Protein AF-A0A955IK28-F1 (afdb_monomer_lite)

Foldseek 3Di:
DDPVPAAPDWDDQPQKIKGKHWDPPDPATDIDIDIWGWDADPVRDIDIDSDDDPVCVVSVVVRVVVVVVVVVVVRVVVVVVVVVVVVVVVVVPPPD

Radius of gyration: 18.86 Å; chains: 1; bounding box: 50×28×56 Å

pLDDT: mean 84.32, std 17.44, range [32.59, 98.5]

Secondary structure (DSSP, 8-state):
-----S-SEEEEETTEEEEEEEE-SSSS-EEEEEEEEEEE-TTSPEEEES---GGGHHHHHHHHHHHHHHHHHHHHHHHHHHHHHHHHHHHHHS--

Sequence (96 aa):
MTSTNQPAGTVHIGTVKASIWRRREGSRPDYTVAFIRQTTDESGQVHVAASFRSEDLASLARAAERAEAVIHDLQADDLHGTSTSEEATRLRDGSR

Structure (mmCIF, N/CA/C/O backbone):
data_AF-A0A955IK28-F1
#
_entry.id   AF-A0A955IK28-F1
#
loop_
_atom_site.group_PDB
_atom_site.id
_atom_site.type_symbol
_atom_site.label_atom_id
_atom_site.label_alt_id
_atom_site.label_comp_id
_atom_site.label_asym_id
_atom_site.label_entity_id
_atom_site.label_seq_id
_atom_site.pdbx_PDB_ins_code
_atom_site.Cartn_x
_atom_site.Cartn_y
_atom_site.Cartn_z
_atom_site.occupancy
_atom_site.B_iso_or_equiv
_atom_site.auth_seq_id
_atom_site.auth_comp_id
_atom_site.auth_asym_id
_atom_site.auth_atom_id
_atom_site.pdbx_PDB_model_num
ATOM 1 N N . MET A 1 1 ? 13.538 21.082 -14.761 1.00 35.19 1 MET A N 1
ATOM 2 C CA . MET A 1 1 ? 13.536 19.671 -14.324 1.00 35.19 1 MET A CA 1
ATOM 3 C C . MET A 1 1 ? 12.293 19.440 -13.483 1.00 35.19 1 MET A C 1
ATOM 5 O O . MET A 1 1 ? 12.288 19.768 -12.308 1.00 35.19 1 MET A O 1
ATOM 9 N N . THR A 1 2 ? 11.199 18.992 -14.091 1.00 32.59 2 THR A N 1
ATOM 10 C CA . THR A 1 2 ? 9.967 18.663 -13.368 1.00 32.59 2 THR A CA 1
ATOM 11 C C . THR A 1 2 ? 10.123 17.263 -12.793 1.00 32.59 2 THR A C 1
ATOM 13 O O . THR A 1 2 ? 9.918 16.254 -13.465 1.00 32.59 2 THR A O 1
ATOM 16 N N . SER A 1 3 ? 10.568 17.201 -11.542 1.00 48.41 3 SER A N 1
ATOM 17 C CA . SER A 1 3 ? 10.378 16.032 -10.694 1.00 48.41 3 SER A CA 1
ATOM 18 C C . SER A 1 3 ? 8.872 15.833 -10.595 1.00 48.41 3 SER A C 1
ATOM 20 O O . SER A 1 3 ? 8.206 16.562 -9.865 1.00 48.41 3 SER A O 1
ATOM 22 N N . THR A 1 4 ? 8.297 14.943 -11.403 1.00 53.91 4 THR A N 1
ATOM 23 C CA . THR A 1 4 ? 6.886 14.603 -11.243 1.00 53.91 4 THR A CA 1
ATOM 24 C C . THR A 1 4 ? 6.758 14.013 -9.847 1.00 53.91 4 THR A C 1
ATOM 26 O O . THR A 1 4 ? 7.240 12.912 -9.595 1.00 53.91 4 THR A O 1
ATOM 29 N N . ASN A 1 5 ? 6.193 14.790 -8.925 1.00 70.00 5 ASN A N 1
ATOM 30 C CA . ASN A 1 5 ? 6.053 14.460 -7.509 1.00 70.00 5 ASN A CA 1
ATOM 31 C C . ASN A 1 5 ? 4.924 13.434 -7.306 1.00 70.00 5 ASN A C 1
ATOM 33 O O . ASN A 1 5 ? 4.065 13.598 -6.444 1.00 70.00 5 ASN A O 1
ATOM 37 N N . GLN A 1 6 ? 4.866 12.432 -8.184 1.00 84.75 6 GLN A N 1
ATOM 38 C CA . GLN A 1 6 ? 3.836 11.410 -8.209 1.00 84.75 6 GLN A CA 1
ATOM 39 C C . GLN A 1 6 ? 4.474 10.035 -7.996 1.00 84.75 6 GLN A C 1
ATOM 41 O O . GLN A 1 6 ? 5.569 9.784 -8.513 1.00 84.75 6 GLN A O 1
ATOM 46 N N . PRO A 1 7 ? 3.796 9.138 -7.268 1.00 91.94 7 PRO A N 1
ATOM 47 C CA . PRO A 1 7 ? 4.213 7.750 -7.166 1.00 91.94 7 PRO A CA 1
ATOM 48 C C . PRO A 1 7 ? 4.328 7.103 -8.555 1.00 91.94 7 PRO A C 1
ATOM 50 O O . PRO A 1 7 ? 3.522 7.375 -9.444 1.00 91.94 7 PRO A O 1
ATOM 53 N N . ALA A 1 8 ? 5.304 6.212 -8.724 1.00 93.69 8 ALA A N 1
ATOM 54 C CA . ALA A 1 8 ? 5.413 5.327 -9.885 1.00 93.69 8 ALA A CA 1
ATOM 55 C C . ALA A 1 8 ? 4.282 4.283 -9.920 1.00 93.69 8 ALA A C 1
ATOM 57 O O . ALA A 1 8 ? 3.908 3.811 -10.986 1.00 93.69 8 ALA A O 1
ATOM 58 N N . GLY A 1 9 ? 3.716 3.957 -8.757 1.00 95.00 9 GLY A N 1
ATOM 59 C CA . GLY A 1 9 ? 2.553 3.088 -8.630 1.00 95.00 9 GLY A CA 1
ATOM 60 C C . GLY A 1 9 ? 1.852 3.292 -7.293 1.00 95.00 9 GLY A C 1
ATOM 61 O O . GLY A 1 9 ? 2.439 3.797 -6.333 1.00 95.00 9 GLY A O 1
ATOM 62 N N . THR A 1 10 ? 0.583 2.899 -7.216 1.00 96.81 10 THR A N 1
ATOM 63 C CA . THR A 1 10 ? -0.163 2.883 -5.952 1.00 96.81 10 THR A CA 1
ATOM 64 C C . THR A 1 10 ? -0.994 1.618 -5.839 1.00 96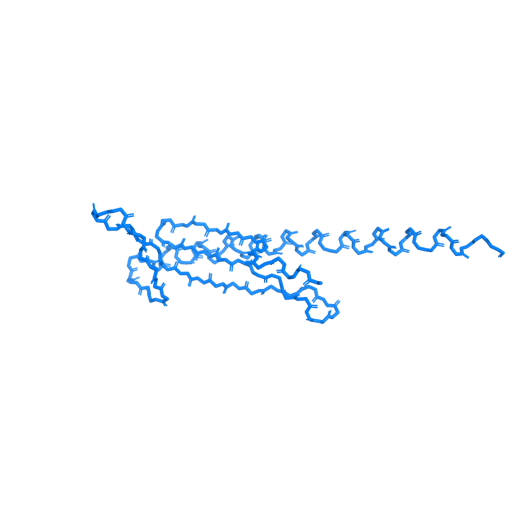.81 10 THR A C 1
ATOM 66 O O . THR A 1 10 ? -1.601 1.191 -6.817 1.00 96.81 10 THR A O 1
ATOM 69 N N . VAL A 1 11 ? -1.058 1.055 -4.637 1.00 97.56 11 VAL A N 1
ATOM 70 C CA . VAL A 1 11 ? -1.894 -0.101 -4.300 1.00 97.56 11 VAL A CA 1
ATOM 71 C C . VAL A 1 11 ? -2.800 0.286 -3.137 1.00 97.56 11 VAL A C 1
ATOM 73 O O . VAL A 1 11 ? -2.338 0.896 -2.176 1.00 97.56 11 VAL A O 1
ATOM 76 N N . HIS A 1 12 ? -4.079 -0.081 -3.203 1.00 96.50 12 HIS A N 1
ATOM 77 C CA . HIS A 1 12 ? -5.031 0.087 -2.102 1.00 96.50 12 HIS A CA 1
ATOM 78 C C . HIS A 1 12 ? -5.622 -1.254 -1.677 1.00 96.50 12 HIS A C 1
ATOM 80 O O . HIS A 1 12 ? -6.108 -2.012 -2.517 1.00 96.50 12 HIS A O 1
ATOM 86 N N . ILE A 1 13 ? -5.614 -1.515 -0.368 1.00 97.38 13 ILE A N 1
ATOM 87 C CA . ILE A 1 13 ? -6.228 -2.680 0.273 1.00 97.38 13 ILE A CA 1
ATOM 88 C C . ILE A 1 13 ? -6.996 -2.207 1.502 1.00 97.38 13 ILE A C 1
ATOM 90 O O . ILE A 1 13 ? -6.407 -1.929 2.545 1.00 97.38 13 ILE A O 1
ATOM 94 N N . GLY A 1 14 ? -8.320 -2.105 1.377 1.00 93.56 14 GLY A N 1
ATOM 95 C CA . GLY A 1 14 ? -9.160 -1.552 2.439 1.00 93.56 14 GLY A CA 1
ATOM 96 C C . GLY A 1 14 ? -8.701 -0.145 2.825 1.00 93.56 14 GLY A C 1
ATOM 97 O O . GLY A 1 14 ? -8.619 0.739 1.976 1.00 93.56 14 GLY A O 1
ATOM 98 N N . THR A 1 15 ? -8.367 0.038 4.100 1.00 95.06 15 THR A N 1
ATOM 99 C CA . THR A 1 15 ? -7.848 1.293 4.659 1.00 95.06 15 THR A CA 1
ATOM 100 C C . THR A 1 15 ? -6.364 1.519 4.367 1.00 95.06 15 THR A C 1
ATOM 102 O O . THR A 1 15 ? -5.863 2.600 4.639 1.00 95.06 15 THR A O 1
ATOM 105 N N . VAL A 1 16 ? -5.619 0.548 3.835 1.00 97.81 16 VAL A N 1
ATOM 106 C CA . VAL A 1 16 ? -4.175 0.691 3.601 1.00 97.81 16 VAL A CA 1
ATOM 107 C C . VAL A 1 16 ? -3.900 1.124 2.165 1.00 97.81 16 VAL A C 1
ATOM 109 O O . VAL A 1 16 ? -4.335 0.475 1.214 1.00 97.81 16 VAL A O 1
ATOM 112 N N . LYS A 1 17 ? -3.106 2.185 2.006 1.00 97.81 17 LYS A N 1
ATOM 113 C CA . LYS A 1 17 ? -2.524 2.616 0.733 1.00 97.81 17 LYS A CA 1
ATOM 114 C C . LYS A 1 17 ? -1.015 2.415 0.755 1.00 97.81 17 LYS A C 1
ATOM 116 O O . LYS A 1 17 ? -0.341 2.947 1.633 1.00 97.81 17 LYS A O 1
ATOM 121 N N . ALA A 1 18 ? -0.482 1.736 -0.251 1.00 98.12 18 ALA A N 1
ATOM 122 C CA . ALA A 1 18 ? 0.942 1.695 -0.555 1.00 98.12 18 ALA A CA 1
ATOM 123 C C . ALA A 1 18 ? 1.238 2.620 -1.742 1.00 98.12 18 ALA A C 1
ATOM 125 O O . ALA A 1 18 ? 0.585 2.534 -2.781 1.00 98.12 18 ALA A O 1
ATOM 126 N N . SER A 1 19 ? 2.210 3.516 -1.587 1.00 97.75 19 SER A N 1
ATOM 127 C CA . SER A 1 19 ? 2.693 4.408 -2.648 1.00 97.75 19 SER A CA 1
ATOM 128 C C . SER A 1 19 ? 4.120 4.017 -3.003 1.00 97.75 19 SER A C 1
ATOM 130 O O . SER A 1 19 ? 4.988 4.039 -2.133 1.00 97.75 19 SER A O 1
ATOM 132 N N . ILE A 1 20 ? 4.347 3.651 -4.259 1.00 97.06 20 ILE A N 1
ATOM 133 C CA . ILE A 1 20 ? 5.629 3.173 -4.777 1.00 97.06 20 ILE A CA 1
ATOM 134 C C . ILE A 1 20 ? 6.331 4.348 -5.449 1.00 97.06 20 ILE A C 1
ATOM 136 O O . ILE A 1 20 ? 5.755 4.998 -6.319 1.00 97.06 20 ILE A O 1
ATOM 140 N N . TRP A 1 21 ? 7.571 4.622 -5.073 1.00 94.94 21 TRP A N 1
ATOM 141 C CA . TRP A 1 21 ? 8.357 5.744 -5.573 1.00 94.94 21 TRP A CA 1
ATOM 142 C C . TRP A 1 21 ? 9.612 5.232 -6.258 1.00 94.94 21 TRP A C 1
ATOM 144 O O . TRP A 1 21 ? 10.355 4.443 -5.683 1.00 94.94 21 TRP A O 1
ATOM 154 N N . ARG A 1 22 ? 9.872 5.714 -7.473 1.00 91.31 22 ARG A N 1
ATOM 155 C CA . ARG A 1 22 ? 11.114 5.425 -8.190 1.00 91.31 22 ARG A CA 1
ATOM 156 C C . ARG A 1 22 ? 12.193 6.411 -7.752 1.00 91.31 22 ARG A C 1
ATOM 158 O O . ARG A 1 22 ? 12.034 7.619 -7.941 1.00 91.31 22 ARG A O 1
ATOM 165 N N . ARG A 1 23 ? 13.305 5.914 -7.213 1.00 85.75 23 ARG A N 1
ATOM 166 C CA . ARG A 1 23 ? 14.496 6.726 -6.949 1.00 85.75 23 ARG A CA 1
ATOM 167 C C . ARG A 1 23 ? 15.285 6.868 -8.248 1.00 85.75 23 ARG A C 1
ATOM 169 O O . ARG A 1 23 ? 15.525 5.891 -8.950 1.00 85.75 23 ARG A O 1
ATOM 176 N N . ARG A 1 24 ? 15.665 8.101 -8.585 1.00 70.81 24 ARG A N 1
ATOM 177 C CA . ARG A 1 24 ? 16.434 8.410 -9.806 1.00 70.81 24 ARG A CA 1
ATOM 178 C C . ARG A 1 24 ? 17.948 8.471 -9.575 1.00 70.81 24 ARG A C 1
ATOM 180 O O . ARG A 1 24 ? 18.681 8.829 -10.487 1.00 70.81 24 ARG A O 1
ATOM 187 N N . GLU A 1 25 ? 18.411 8.160 -8.369 1.00 67.75 25 GLU A N 1
ATOM 188 C CA . GLU A 1 25 ? 19.827 8.222 -8.004 1.00 67.75 25 GLU A CA 1
ATOM 189 C C . GLU A 1 25 ? 20.448 6.823 -8.076 1.00 67.75 25 GLU A C 1
ATOM 191 O O . GLU A 1 25 ? 20.015 5.919 -7.364 1.00 67.75 25 GLU A O 1
ATOM 196 N N . GLY A 1 26 ? 21.459 6.652 -8.934 1.00 62.94 26 GLY A N 1
ATOM 197 C CA . GLY A 1 26 ? 22.194 5.395 -9.117 1.00 62.94 26 GLY A CA 1
ATOM 198 C C . GLY A 1 26 ? 22.139 4.841 -10.546 1.00 62.94 26 GLY A C 1
ATOM 199 O O . GLY A 1 26 ? 21.419 5.347 -11.401 1.00 62.94 26 GLY A O 1
ATOM 200 N N . SER A 1 27 ? 22.929 3.795 -10.812 1.00 66.88 27 SER A N 1
ATOM 201 C CA . SER A 1 27 ? 22.993 3.111 -12.116 1.00 66.88 27 SER A CA 1
ATOM 202 C C . SER A 1 27 ? 21.881 2.079 -12.335 1.00 66.88 27 SER A C 1
ATOM 204 O O . SER A 1 27 ? 21.754 1.543 -13.433 1.00 66.88 27 SER A O 1
ATOM 206 N N . ARG A 1 28 ? 21.079 1.782 -11.304 1.00 70.81 28 ARG A N 1
ATOM 207 C CA . ARG A 1 28 ? 19.940 0.860 -11.367 1.00 70.81 28 ARG A CA 1
ATOM 208 C C . ARG A 1 28 ? 18.688 1.534 -10.806 1.00 70.81 28 ARG A C 1
ATOM 210 O O . ARG A 1 28 ? 18.807 2.237 -9.801 1.00 70.81 28 ARG A O 1
ATOM 217 N N . PRO A 1 29 ? 17.511 1.322 -11.419 1.00 75.44 29 PRO A N 1
ATOM 218 C CA . PRO A 1 29 ? 16.256 1.809 -10.868 1.00 75.44 29 PRO A CA 1
ATOM 219 C C . PRO A 1 29 ? 15.9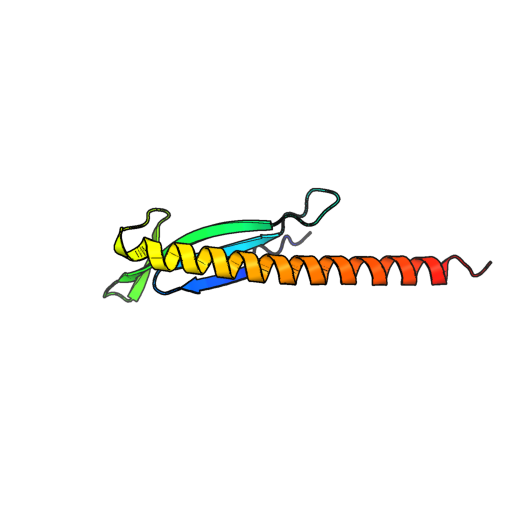94 1.138 -9.517 1.00 75.44 29 PRO A C 1
ATOM 221 O O . PRO A 1 29 ? 15.911 -0.086 -9.423 1.00 75.44 29 PRO A O 1
ATOM 224 N N . ASP A 1 30 ? 15.893 1.957 -8.473 1.00 86.06 30 ASP A N 1
ATOM 225 C CA . ASP A 1 30 ? 15.534 1.527 -7.122 1.00 86.06 30 ASP A CA 1
ATOM 226 C C . ASP A 1 30 ? 14.141 2.061 -6.769 1.00 86.06 30 ASP A C 1
ATOM 228 O O . ASP A 1 30 ? 13.751 3.152 -7.204 1.00 86.06 30 ASP A O 1
ATOM 232 N N . TYR A 1 31 ? 13.390 1.300 -5.978 1.00 92.62 31 TYR A N 1
ATOM 233 C CA . TYR A 1 31 ? 12.013 1.617 -5.616 1.00 92.62 31 TYR A CA 1
ATOM 234 C C . TYR A 1 31 ? 11.841 1.606 -4.104 1.00 92.62 31 TYR A C 1
ATOM 236 O O . TYR A 1 31 ? 12.303 0.706 -3.409 1.00 92.62 31 TYR A O 1
ATOM 244 N N . THR A 1 32 ? 11.136 2.603 -3.579 1.00 94.81 32 THR A N 1
ATOM 245 C CA . THR A 1 32 ? 10.706 2.629 -2.177 1.00 94.81 32 THR A CA 1
ATOM 246 C C . THR A 1 32 ? 9.198 2.568 -2.084 1.00 94.81 32 THR A C 1
ATOM 248 O O . THR A 1 32 ? 8.487 3.014 -2.983 1.00 94.81 32 THR A O 1
ATOM 251 N N . VAL A 1 33 ? 8.695 2.044 -0.970 1.00 96.81 33 VAL A N 1
ATOM 252 C CA . VAL A 1 33 ? 7.258 1.973 -0.709 1.00 96.81 33 VAL A CA 1
ATOM 253 C C . VAL A 1 33 ? 6.943 2.707 0.584 1.00 96.81 33 VAL A C 1
ATOM 255 O O . VAL A 1 33 ? 7.557 2.456 1.618 1.00 96.81 33 VAL A O 1
ATOM 258 N N . ALA A 1 34 ? 5.976 3.618 0.522 1.00 97.31 34 ALA A N 1
ATOM 259 C CA . ALA A 1 34 ? 5.408 4.287 1.682 1.00 97.31 34 ALA A CA 1
ATOM 260 C C . ALA A 1 34 ? 3.989 3.768 1.920 1.00 97.31 34 ALA A C 1
ATOM 262 O O . ALA A 1 34 ? 3.126 3.886 1.045 1.00 97.31 34 ALA A O 1
ATOM 263 N N . PHE A 1 35 ? 3.746 3.217 3.107 1.00 98.00 35 PHE A N 1
ATOM 264 C CA . PHE A 1 35 ? 2.427 2.754 3.522 1.00 98.00 35 PHE A CA 1
ATOM 265 C C . PHE A 1 35 ? 1.758 3.795 4.408 1.00 98.00 35 PHE A C 1
ATOM 267 O O . PHE A 1 35 ? 2.375 4.329 5.328 1.00 98.00 35 PHE A O 1
ATOM 274 N N . ILE A 1 36 ? 0.478 4.043 4.159 1.00 97.88 36 ILE A N 1
ATOM 275 C CA . ILE A 1 36 ? -0.375 4.841 5.034 1.00 97.88 36 ILE A CA 1
ATOM 276 C C . ILE A 1 36 ? -1.689 4.107 5.271 1.00 97.88 36 ILE A C 1
ATOM 278 O O . ILE A 1 36 ? -2.186 3.403 4.390 1.00 97.88 36 ILE A O 1
ATOM 282 N N . ARG A 1 37 ? -2.284 4.318 6.441 1.00 97.12 37 ARG A N 1
ATOM 283 C CA . ARG A 1 37 ? -3.707 4.081 6.652 1.00 97.12 37 ARG A CA 1
ATOM 284 C C . ARG A 1 37 ? -4.478 5.330 6.247 1.00 97.12 37 ARG A C 1
ATOM 286 O O . ARG A 1 37 ? -4.123 6.421 6.679 1.00 97.12 37 ARG A O 1
ATOM 293 N N . GLN A 1 38 ? -5.529 5.158 5.462 1.00 95.81 38 GLN A N 1
ATOM 294 C CA . GLN A 1 38 ? -6.469 6.172 5.026 1.00 95.81 38 GLN A CA 1
ATOM 295 C C . GLN A 1 38 ? -7.875 5.783 5.491 1.00 95.81 38 GLN A C 1
ATOM 297 O O . GLN A 1 38 ? -8.358 4.689 5.199 1.00 95.81 38 GLN A O 1
ATOM 302 N N . THR A 1 39 ? -8.533 6.678 6.218 1.00 92.62 39 THR A N 1
ATOM 303 C CA . THR A 1 39 ? -9.907 6.494 6.704 1.00 92.62 39 THR A CA 1
ATOM 304 C C . THR A 1 39 ? -10.716 7.744 6.424 1.00 92.62 39 THR A C 1
ATOM 306 O O . THR A 1 39 ? -10.198 8.847 6.574 1.00 92.62 39 THR A O 1
ATOM 309 N N . THR A 1 40 ? -11.982 7.579 6.065 1.00 92.94 40 THR A N 1
ATOM 310 C CA . THR A 1 40 ? -12.913 8.696 5.897 1.00 92.94 40 THR A CA 1
ATOM 311 C C . THR A 1 40 ? -13.800 8.780 7.129 1.00 92.94 40 THR A C 1
ATOM 313 O O . THR A 1 40 ? -14.336 7.760 7.560 1.00 92.94 40 THR A O 1
ATOM 316 N N . ASP A 1 41 ? -13.909 9.966 7.720 1.00 92.38 41 ASP A N 1
ATOM 317 C CA . ASP A 1 41 ? -14.829 10.192 8.832 1.00 92.38 41 ASP A CA 1
ATOM 318 C C . ASP A 1 41 ? -16.263 10.462 8.351 1.00 92.38 41 ASP A C 1
ATOM 320 O O . ASP A 1 41 ? -16.549 10.535 7.155 1.00 92.38 41 ASP A O 1
ATOM 324 N N . GLU A 1 42 ? -17.183 10.620 9.301 1.00 93.81 42 GLU A N 1
ATOM 325 C CA . GLU A 1 42 ? -18.602 10.873 9.024 1.00 93.81 42 GLU A CA 1
ATOM 326 C C . GLU A 1 42 ? -18.851 12.201 8.290 1.00 93.81 42 GLU A C 1
ATOM 328 O O . GLU A 1 42 ? -19.870 12.355 7.621 1.00 93.81 42 GLU A O 1
ATOM 333 N N . SER A 1 43 ? -17.911 13.149 8.368 1.00 93.94 43 SER A N 1
ATOM 334 C CA . SER A 1 43 ? -17.963 14.422 7.642 1.00 93.94 43 SER A CA 1
ATOM 335 C C . SER A 1 43 ? -17.384 14.337 6.223 1.00 93.94 43 SER A C 1
ATOM 337 O O . SER A 1 43 ? -17.353 15.336 5.504 1.00 93.94 43 SER A O 1
ATOM 339 N N . GLY A 1 44 ? -16.930 13.151 5.804 1.00 93.25 44 GLY A N 1
ATOM 340 C CA . GLY A 1 44 ? -16.294 12.927 4.509 1.00 93.25 44 GLY A CA 1
ATOM 341 C C . GLY A 1 44 ? -14.823 13.344 4.462 1.00 93.25 44 GLY A C 1
ATOM 342 O O . GLY A 1 44 ? -14.215 13.288 3.391 1.00 93.25 44 GLY A O 1
ATOM 343 N N . GLN A 1 45 ? -14.228 13.745 5.590 1.00 94.88 45 GLN A N 1
ATOM 344 C CA . GLN A 1 45 ? -12.825 14.141 5.641 1.00 94.88 45 GLN A CA 1
ATOM 345 C C . GLN A 1 45 ? -11.922 12.914 5.667 1.00 94.88 45 GLN A C 1
ATOM 347 O O . GLN A 1 45 ? -12.163 11.937 6.380 1.00 94.88 45 GLN A O 1
ATOM 352 N N . VAL A 1 46 ? -10.859 12.975 4.866 1.00 94.00 46 VAL A N 1
ATOM 353 C CA . VAL A 1 46 ? -9.878 11.898 4.750 1.00 94.00 46 VAL A CA 1
ATOM 354 C C . VAL A 1 46 ? -8.764 12.114 5.764 1.00 94.00 46 VAL A C 1
ATOM 356 O O . VAL A 1 46 ? -8.022 13.091 5.698 1.00 94.00 46 VAL A O 1
ATOM 359 N N . HIS A 1 47 ? -8.602 11.146 6.657 1.00 93.50 47 HIS A N 1
ATOM 360 C CA . HIS A 1 47 ? -7.532 11.098 7.645 1.00 93.50 47 HIS A CA 1
ATOM 361 C C . HIS A 1 47 ? -6.468 10.100 7.219 1.00 93.50 47 HIS A C 1
ATOM 363 O O . HIS A 1 47 ? -6.786 8.978 6.817 1.00 93.50 47 HIS A O 1
ATOM 369 N N . VAL A 1 48 ? -5.202 10.500 7.339 1.00 95.62 48 VAL A N 1
ATOM 370 C CA . VAL A 1 48 ? -4.048 9.654 7.022 1.00 95.62 48 VAL A CA 1
ATOM 371 C C . VAL A 1 48 ? -3.168 9.441 8.249 1.00 95.62 48 VAL A C 1
ATOM 373 O O . VAL A 1 48 ? -2.938 10.365 9.026 1.00 95.62 48 VAL A O 1
ATOM 376 N N . ALA A 1 49 ? -2.662 8.223 8.426 1.00 95.38 49 ALA A N 1
ATOM 377 C CA . ALA A 1 49 ? -1.755 7.878 9.516 1.00 95.38 49 ALA A CA 1
ATOM 378 C C . ALA A 1 49 ? -0.682 6.880 9.063 1.00 95.38 49 ALA A C 1
ATOM 380 O O . ALA A 1 49 ? -0.927 6.042 8.199 1.00 95.38 49 ALA A O 1
ATOM 381 N N . ALA A 1 50 ? 0.488 6.933 9.700 1.00 94.44 50 ALA A N 1
ATOM 382 C CA . ALA A 1 50 ? 1.563 5.945 9.543 1.00 94.44 50 ALA A CA 1
ATOM 383 C C . ALA A 1 50 ? 1.572 4.894 10.675 1.00 94.44 50 ALA A C 1
ATOM 385 O O . ALA A 1 50 ? 2.558 4.190 10.874 1.00 94.44 50 ALA A O 1
ATOM 386 N N . SER A 1 51 ? 0.481 4.806 11.442 1.00 96.12 51 SER A N 1
ATOM 387 C CA . SER A 1 51 ? 0.273 3.812 12.495 1.00 96.12 51 SER A CA 1
ATOM 388 C C . SER A 1 51 ? -0.861 2.861 12.116 1.00 96.12 51 SER A C 1
ATOM 390 O O . SER A 1 51 ? -1.938 3.288 11.692 1.00 96.12 51 SER A O 1
ATOM 392 N N . PHE A 1 52 ? -0.633 1.564 12.302 1.00 96.94 52 PHE A N 1
ATOM 393 C CA . PHE A 1 52 ? -1.552 0.497 11.907 1.00 96.94 52 PHE A CA 1
ATOM 394 C C . PHE A 1 52 ? -2.129 -0.183 13.148 1.00 96.94 52 PHE A C 1
ATOM 396 O O . PHE A 1 52 ? -1.415 -0.440 14.117 1.00 96.94 52 PHE A O 1
ATOM 403 N N . ARG A 1 53 ? -3.435 -0.438 13.135 1.00 95.44 53 ARG A N 1
ATOM 404 C CA . ARG A 1 53 ? -4.136 -1.228 14.152 1.00 95.44 53 ARG A CA 1
ATOM 405 C C . ARG A 1 53 ? -4.000 -2.710 13.821 1.00 95.44 53 ARG A C 1
ATOM 407 O O . ARG A 1 53 ? -3.647 -3.073 12.703 1.00 95.44 53 ARG A O 1
ATOM 414 N N . SER A 1 54 ? -4.351 -3.571 14.774 1.00 97.56 54 SER A N 1
ATOM 415 C CA . SER A 1 54 ? -4.361 -5.026 14.564 1.00 97.56 54 SER A CA 1
ATOM 416 C C . SER A 1 54 ? -5.205 -5.440 13.347 1.00 97.56 54 SER A C 1
ATOM 418 O O . SER A 1 54 ? -4.770 -6.278 12.562 1.00 97.56 54 SER A O 1
ATOM 420 N N . GLU A 1 55 ? -6.352 -4.790 13.140 1.00 95.62 55 GLU A N 1
ATOM 421 C CA . GLU A 1 55 ? -7.248 -5.011 11.993 1.00 95.62 55 GLU A CA 1
ATOM 422 C C . GLU A 1 55 ? -6.643 -4.607 10.636 1.00 95.62 55 GLU A C 1
ATOM 424 O O . GLU A 1 55 ? -7.014 -5.164 9.604 1.00 95.62 55 GLU A O 1
ATOM 429 N N . ASP A 1 56 ? -5.671 -3.689 10.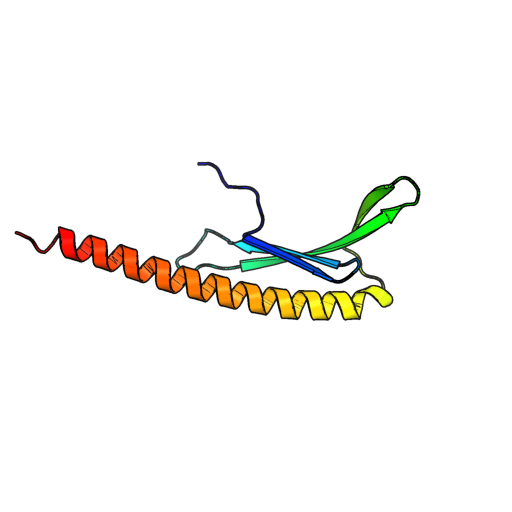624 1.00 96.38 56 ASP A N 1
ATOM 430 C CA . ASP A 1 56 ? -5.025 -3.223 9.395 1.00 96.38 56 ASP A CA 1
ATOM 431 C C . ASP A 1 56 ? -3.917 -4.186 8.918 1.00 96.38 56 ASP A C 1
ATOM 433 O O . ASP A 1 56 ? -3.517 -4.132 7.755 1.00 96.38 56 ASP A O 1
ATOM 437 N N . LEU A 1 57 ? -3.403 -5.072 9.785 1.00 97.25 57 LEU A N 1
ATOM 438 C CA . LEU A 1 57 ? -2.175 -5.841 9.519 1.00 97.25 57 LEU A CA 1
ATOM 439 C C . LEU A 1 57 ? -2.303 -6.803 8.333 1.00 97.25 57 LEU A C 1
ATOM 441 O O . LEU A 1 57 ? -1.382 -6.911 7.525 1.00 97.25 57 LEU A O 1
ATOM 445 N N . ALA A 1 58 ? -3.451 -7.467 8.185 1.00 97.81 58 ALA A N 1
ATOM 446 C CA . ALA A 1 58 ? -3.691 -8.351 7.044 1.00 97.81 58 ALA A CA 1
ATOM 447 C C . ALA A 1 58 ? -3.747 -7.567 5.721 1.00 97.81 58 ALA A C 1
ATOM 449 O O . ALA A 1 58 ? -3.242 -8.023 4.693 1.00 97.81 58 ALA A O 1
ATOM 450 N N . SER A 1 59 ? -4.333 -6.369 5.747 1.00 97.62 59 SER A N 1
ATOM 451 C CA . SER A 1 59 ? -4.377 -5.472 4.590 1.00 97.62 59 SER A CA 1
ATOM 452 C C . SER A 1 59 ? -2.996 -4.914 4.261 1.00 97.62 59 SER A C 1
ATOM 454 O O . SER A 1 59 ? -2.643 -4.830 3.088 1.00 97.62 59 SER A O 1
ATOM 456 N N . LEU A 1 60 ? -2.194 -4.596 5.280 1.00 98.00 60 LEU A N 1
ATOM 457 C CA . LEU A 1 60 ? -0.813 -4.149 5.129 1.00 98.00 60 LEU A CA 1
ATOM 458 C C . LEU A 1 60 ? 0.060 -5.217 4.462 1.00 98.00 60 LEU A C 1
ATOM 460 O O . LEU A 1 60 ? 0.745 -4.906 3.492 1.00 98.00 60 LEU A O 1
ATOM 464 N N . ALA A 1 61 ? -0.016 -6.470 4.922 1.00 98.38 61 ALA A N 1
ATOM 465 C CA . ALA A 1 61 ? 0.723 -7.585 4.327 1.00 98.38 61 ALA A CA 1
ATOM 466 C C . ALA A 1 61 ? 0.368 -7.771 2.842 1.00 98.38 61 ALA A C 1
ATOM 468 O O . ALA A 1 61 ? 1.244 -7.768 1.982 1.00 98.38 61 ALA A O 1
ATOM 469 N N . ARG A 1 62 ? -0.929 -7.802 2.516 1.00 98.50 62 ARG A N 1
ATOM 470 C CA . ARG A 1 62 ? -1.398 -7.909 1.123 1.00 98.50 62 ARG A CA 1
ATOM 471 C C . ARG A 1 62 ? -1.004 -6.709 0.266 1.00 98.50 62 ARG A C 1
ATOM 473 O O . ARG A 1 62 ? -0.761 -6.857 -0.930 1.00 98.50 62 ARG A O 1
ATOM 480 N N . ALA A 1 63 ? -0.986 -5.509 0.847 1.00 98.25 63 ALA A N 1
ATOM 481 C CA . ALA A 1 63 ? -0.538 -4.311 0.150 1.00 98.25 63 ALA A CA 1
ATOM 482 C C . ALA A 1 63 ? 0.961 -4.387 -0.156 1.00 98.25 63 ALA A C 1
ATOM 484 O O . ALA A 1 63 ? 1.364 -3.960 -1.233 1.00 98.25 63 ALA A O 1
ATOM 485 N N . ALA A 1 64 ?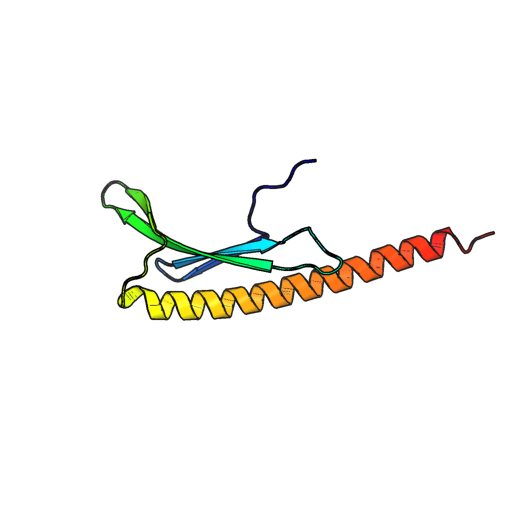 1.764 -4.951 0.752 1.00 98.31 64 ALA A N 1
ATOM 486 C CA . ALA A 1 64 ? 3.190 -5.172 0.542 1.00 98.31 64 ALA A CA 1
ATOM 487 C C . ALA A 1 64 ? 3.452 -6.201 -0.567 1.00 98.31 64 ALA A C 1
ATOM 489 O O . ALA A 1 64 ? 4.178 -5.882 -1.502 1.00 98.31 64 ALA A O 1
ATOM 490 N N . GLU A 1 65 ? 2.790 -7.362 -0.532 1.00 98.44 65 GLU A N 1
ATOM 491 C CA . GLU A 1 65 ? 2.897 -8.393 -1.583 1.00 98.44 65 GLU A CA 1
ATOM 492 C C . GLU A 1 65 ? 2.530 -7.836 -2.969 1.00 98.44 65 GLU A C 1
ATOM 494 O O . GLU A 1 65 ? 3.233 -8.031 -3.957 1.00 98.44 65 GLU A O 1
ATOM 499 N N . ARG A 1 66 ? 1.432 -7.077 -3.056 1.00 98.44 66 ARG A N 1
ATOM 500 C CA . ARG A 1 66 ? 1.025 -6.446 -4.320 1.00 98.44 66 ARG A CA 1
ATOM 501 C C . ARG A 1 66 ? 1.977 -5.339 -4.757 1.00 98.44 66 ARG A C 1
ATOM 503 O O . ARG A 1 66 ? 2.173 -5.160 -5.954 1.00 98.44 66 ARG A O 1
ATOM 510 N N . ALA A 1 67 ? 2.537 -4.577 -3.820 1.00 98.25 67 ALA A N 1
ATOM 511 C CA . ALA A 1 67 ? 3.514 -3.548 -4.149 1.00 98.25 67 ALA A CA 1
ATOM 512 C C . ALA A 1 67 ? 4.816 -4.161 -4.681 1.00 98.25 67 ALA A C 1
ATOM 514 O O . ALA A 1 67 ? 5.374 -3.627 -5.633 1.00 98.25 67 ALA A O 1
ATOM 515 N N . GLU A 1 68 ? 5.259 -5.288 -4.119 1.00 97.81 68 GLU A N 1
ATOM 516 C CA . GLU A 1 68 ? 6.394 -6.062 -4.628 1.00 97.81 68 GLU A CA 1
ATOM 517 C C . GLU A 1 68 ? 6.146 -6.520 -6.069 1.00 97.81 68 GLU A C 1
ATOM 519 O O . GLU A 1 68 ? 6.967 -6.241 -6.940 1.00 97.81 68 GLU A O 1
ATOM 524 N N . ALA A 1 69 ? 4.980 -7.112 -6.354 1.00 97.88 69 ALA A N 1
ATOM 525 C CA . ALA A 1 69 ? 4.623 -7.511 -7.716 1.00 97.88 69 ALA A CA 1
ATOM 526 C C . ALA A 1 69 ? 4.679 -6.328 -8.704 1.00 97.88 69 ALA A C 1
ATOM 528 O O . ALA A 1 69 ? 5.304 -6.428 -9.755 1.00 97.88 69 ALA A O 1
ATOM 529 N N . VAL A 1 70 ? 4.117 -5.171 -8.331 1.00 97.19 70 VAL A N 1
ATOM 530 C CA . VAL A 1 70 ? 4.181 -3.957 -9.165 1.00 97.19 70 VAL A CA 1
ATOM 531 C C . VAL A 1 70 ? 5.621 -3.476 -9.363 1.00 97.19 70 VAL A C 1
ATOM 533 O O . VAL A 1 70 ? 5.970 -3.022 -10.447 1.00 97.19 70 VAL A O 1
ATOM 536 N N . ILE A 1 71 ? 6.478 -3.558 -8.342 1.00 95.56 71 ILE A N 1
ATOM 537 C CA . ILE A 1 71 ? 7.895 -3.193 -8.475 1.00 95.56 71 ILE A CA 1
ATOM 538 C C . ILE A 1 71 ? 8.602 -4.110 -9.473 1.00 95.56 71 ILE A C 1
ATOM 540 O O . ILE A 1 71 ? 9.380 -3.613 -10.284 1.00 95.56 71 ILE A O 1
ATOM 544 N N . HIS A 1 72 ? 8.323 -5.413 -9.447 1.00 94.81 72 HIS A N 1
ATOM 545 C CA . HIS A 1 72 ? 8.910 -6.361 -10.394 1.00 94.81 72 HIS A CA 1
ATOM 546 C C . HIS A 1 72 ? 8.518 -6.030 -11.839 1.00 94.81 72 HIS A C 1
ATOM 548 O O . HIS A 1 72 ? 9.384 -6.020 -12.715 1.00 94.81 72 HIS A O 1
ATOM 554 N N . ASP A 1 73 ? 7.251 -5.685 -12.075 1.00 94.69 73 ASP A N 1
ATOM 555 C CA . ASP A 1 73 ? 6.780 -5.253 -13.395 1.00 94.69 73 ASP A CA 1
ATOM 556 C C . ASP A 1 73 ? 7.489 -3.961 -13.839 1.00 94.69 73 ASP A C 1
ATOM 558 O O . ASP A 1 73 ? 8.045 -3.889 -14.935 1.00 94.69 73 ASP A O 1
ATOM 562 N N . LEU A 1 74 ? 7.572 -2.962 -12.952 1.00 92.44 74 LEU A N 1
ATOM 563 C CA . LEU A 1 74 ? 8.260 -1.696 -13.231 1.00 92.44 74 LEU A CA 1
ATOM 564 C C . LEU A 1 74 ? 9.758 -1.890 -13.530 1.00 92.44 74 LEU A C 1
ATOM 566 O O . LEU A 1 74 ? 10.317 -1.199 -14.383 1.00 92.44 74 LEU A O 1
ATOM 570 N N . GLN A 1 75 ? 10.416 -2.827 -12.844 1.00 90.44 75 GLN A N 1
ATOM 571 C CA . GLN A 1 75 ? 11.817 -3.178 -13.089 1.00 90.44 75 GLN A CA 1
ATOM 572 C C . GLN A 1 75 ? 12.009 -3.871 -14.438 1.00 90.44 75 GLN A C 1
ATOM 574 O O . GLN A 1 75 ? 12.990 -3.592 -15.132 1.00 90.44 75 GLN A O 1
ATOM 579 N N . ALA A 1 76 ? 11.089 -4.764 -14.814 1.00 90.12 76 ALA A N 1
ATOM 580 C CA . ALA A 1 76 ? 11.113 -5.410 -16.118 1.00 90.12 76 ALA A CA 1
ATOM 581 C C . ALA A 1 76 ? 10.970 -4.371 -17.240 1.00 90.12 76 ALA A C 1
ATOM 583 O O . ALA A 1 76 ? 11.746 -4.388 -18.196 1.00 90.12 76 ALA A O 1
ATOM 584 N N . ASP A 1 77 ? 10.046 -3.421 -17.098 1.00 87.94 77 ASP A N 1
ATOM 585 C CA . ASP A 1 77 ? 9.852 -2.334 -18.063 1.00 87.94 77 ASP A CA 1
ATOM 586 C C . ASP A 1 77 ? 11.095 -1.444 -18.202 1.00 87.94 77 ASP A C 1
ATOM 588 O O . ASP A 1 77 ? 11.521 -1.121 -19.315 1.00 87.94 77 ASP A O 1
ATOM 592 N N . ASP A 1 78 ? 11.730 -1.083 -17.085 1.00 84.88 78 ASP A N 1
ATOM 593 C CA . ASP A 1 78 ? 12.946 -0.269 -17.095 1.00 84.88 78 ASP A CA 1
ATOM 594 C C . ASP A 1 78 ? 14.135 -0.976 -17.768 1.00 84.88 78 ASP A C 1
ATOM 596 O O . ASP A 1 78 ? 14.941 -0.333 -18.454 1.00 84.88 78 ASP A O 1
ATOM 600 N N . LEU A 1 79 ? 14.243 -2.299 -17.605 1.00 78.19 79 LEU A N 1
ATOM 601 C CA . LEU A 1 79 ? 15.260 -3.096 -18.286 1.00 78.19 79 LEU A CA 1
ATOM 602 C C . LEU A 1 79 ? 15.055 -3.057 -19.809 1.00 78.19 79 LEU A C 1
ATOM 604 O O . LEU A 1 79 ? 15.995 -2.752 -20.546 1.00 78.19 79 LEU A O 1
ATOM 608 N N . HIS A 1 80 ? 13.824 -3.277 -20.283 1.00 74.31 80 HIS A N 1
ATOM 609 C CA . HIS A 1 80 ? 13.497 -3.240 -21.714 1.00 74.31 80 HIS A CA 1
ATOM 610 C C . HIS A 1 80 ? 13.650 -1.834 -22.330 1.00 74.31 80 HIS A C 1
ATOM 612 O O . HIS A 1 80 ? 14.109 -1.691 -23.472 1.00 74.31 80 HIS A O 1
ATOM 618 N N . GLY A 1 81 ? 13.326 -0.777 -21.576 1.00 63.75 81 GLY A N 1
ATOM 619 C CA . GLY A 1 81 ? 13.505 0.614 -22.010 1.00 63.75 81 GLY A CA 1
ATOM 620 C C . GLY A 1 81 ? 14.974 1.022 -22.187 1.00 63.75 81 GLY A C 1
ATOM 621 O O . GLY A 1 81 ? 15.297 1.849 -23.049 1.00 63.75 81 GLY A O 1
ATOM 622 N N . THR A 1 82 ? 15.880 0.403 -21.425 1.00 57.94 82 THR A N 1
ATOM 623 C CA . THR A 1 82 ? 17.327 0.656 -21.511 1.00 57.94 82 THR A CA 1
ATOM 624 C C . THR A 1 82 ? 17.930 0.018 -22.769 1.00 57.94 82 THR A C 1
ATOM 626 O O . THR A 1 82 ? 18.661 0.684 -23.503 1.00 57.94 82 THR A O 1
ATOM 629 N N . SER A 1 83 ? 17.548 -1.223 -23.099 1.00 58.03 83 SER A N 1
ATOM 630 C CA . SER A 1 83 ? 18.067 -1.942 -24.276 1.00 58.03 83 SER A CA 1
ATOM 631 C C . SER A 1 83 ? 17.706 -1.275 -25.609 1.00 58.03 83 SER A C 1
ATOM 633 O O . SER A 1 83 ? 18.538 -1.194 -26.509 1.00 58.03 83 SER A O 1
ATOM 635 N N . THR A 1 84 ? 16.501 -0.710 -25.719 1.00 58.03 84 THR A N 1
ATOM 636 C CA . THR A 1 84 ? 16.044 -0.056 -26.961 1.00 58.03 84 THR A CA 1
ATOM 637 C C . THR A 1 84 ? 16.805 1.250 -27.249 1.00 58.03 84 THR A C 1
ATOM 639 O O . THR A 1 84 ? 17.053 1.603 -28.403 1.00 58.03 84 THR A O 1
ATOM 642 N N . SER A 1 85 ? 17.220 1.965 -26.199 1.00 56.19 85 SER A N 1
ATOM 643 C CA . SER A 1 85 ? 17.912 3.256 -26.320 1.00 56.19 85 SER A CA 1
ATOM 644 C C . SER A 1 85 ? 19.400 3.100 -26.674 1.00 56.19 85 SER A C 1
ATOM 646 O O . SER A 1 85 ? 19.950 3.909 -27.428 1.00 56.19 85 SER A O 1
ATOM 648 N N . GLU A 1 86 ? 20.056 2.040 -26.192 1.00 55.34 86 GLU A N 1
ATOM 649 C CA . GLU A 1 86 ? 21.447 1.731 -26.551 1.00 55.34 86 GLU A CA 1
ATOM 650 C C . GLU A 1 86 ? 21.575 1.217 -27.995 1.00 55.34 86 GLU A C 1
ATOM 652 O O . GLU A 1 86 ? 22.506 1.596 -28.710 1.00 55.34 86 GLU A O 1
ATOM 657 N N . GLU A 1 87 ? 20.616 0.416 -28.465 1.00 53.47 87 GLU A N 1
ATOM 658 C CA . GLU A 1 87 ? 20.612 -0.131 -29.828 1.00 53.47 87 GLU A CA 1
ATOM 659 C C . GLU A 1 87 ? 20.347 0.952 -30.890 1.00 53.47 87 GLU A C 1
ATOM 661 O O . GLU A 1 87 ? 21.049 1.027 -31.901 1.00 53.47 87 GLU A O 1
ATOM 666 N N . ALA A 1 88 ? 19.433 1.890 -30.611 1.00 57.03 88 ALA A N 1
ATOM 667 C CA . ALA A 1 88 ? 19.166 3.041 -31.478 1.00 57.03 88 ALA A CA 1
ATOM 668 C C . ALA A 1 88 ? 20.349 4.025 -31.579 1.00 57.03 88 ALA A C 1
A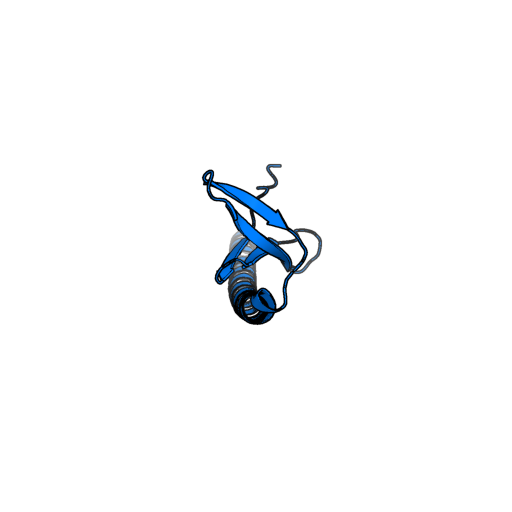TOM 670 O O . ALA A 1 88 ? 20.483 4.733 -32.581 1.00 57.03 88 ALA A O 1
ATOM 671 N N . THR A 1 89 ? 21.209 4.072 -30.558 1.00 57.91 89 THR A N 1
ATOM 672 C CA . THR A 1 89 ? 22.410 4.921 -30.551 1.00 57.91 89 THR A CA 1
ATOM 673 C C . THR A 1 89 ? 23.555 4.258 -31.324 1.00 57.91 89 THR A C 1
ATOM 675 O O . THR A 1 89 ? 24.214 4.923 -32.122 1.00 57.91 89 THR A O 1
ATOM 678 N N . ARG A 1 90 ? 23.737 2.935 -31.195 1.00 58.84 90 ARG A N 1
ATOM 679 C CA . ARG A 1 90 ? 24.744 2.176 -31.965 1.00 58.84 90 ARG A CA 1
ATOM 680 C C . ARG A 1 90 ? 24.454 2.144 -33.469 1.00 58.84 90 ARG A C 1
ATOM 682 O O . ARG A 1 90 ? 25.387 2.236 -34.260 1.00 58.84 90 ARG A O 1
ATOM 689 N N . LEU A 1 91 ? 23.182 2.089 -33.881 1.00 60.09 91 LEU A N 1
ATOM 690 C CA . LEU A 1 91 ? 22.815 2.142 -35.305 1.00 60.09 91 LEU A CA 1
ATOM 691 C C . LEU A 1 91 ? 23.105 3.499 -35.974 1.00 60.09 91 LEU A C 1
ATOM 693 O O . LEU A 1 91 ? 23.240 3.550 -37.194 1.00 60.09 91 LEU A O 1
ATOM 697 N N . ARG A 1 92 ? 23.204 4.594 -35.207 1.00 59.84 92 ARG A N 1
ATOM 698 C CA . ARG A 1 92 ? 23.500 5.935 -35.747 1.00 59.84 92 ARG A CA 1
ATOM 699 C C . ARG A 1 92 ? 24.995 6.221 -35.894 1.00 59.84 92 ARG A C 1
ATOM 701 O O . ARG A 1 92 ? 25.354 7.024 -36.746 1.00 59.84 92 ARG A O 1
ATOM 708 N N . ASP A 1 93 ? 25.839 5.577 -35.092 1.00 60.66 93 ASP A N 1
ATOM 709 C CA . ASP A 1 93 ? 27.293 5.808 -35.067 1.00 60.66 93 ASP A CA 1
ATOM 710 C C . ASP A 1 93 ? 28.079 4.818 -35.954 1.00 60.66 93 ASP A C 1
ATOM 712 O O . ASP A 1 93 ? 29.220 5.061 -36.323 1.00 60.66 93 ASP A O 1
ATOM 716 N N . GLY A 1 94 ? 27.454 3.713 -36.378 1.00 56.44 94 GLY A N 1
ATOM 717 C CA . GLY A 1 94 ? 28.057 2.714 -37.274 1.00 56.44 94 GLY A CA 1
ATOM 718 C C . GLY A 1 94 ? 28.038 3.055 -38.773 1.00 56.44 94 GLY A C 1
ATOM 719 O O . GLY A 1 94 ? 28.290 2.175 -39.590 1.00 56.44 94 GLY A O 1
ATOM 720 N N . SER A 1 95 ? 27.696 4.288 -39.158 1.00 57.25 95 SER A N 1
ATOM 721 C CA . SER A 1 95 ? 27.723 4.755 -40.554 1.00 57.25 95 SER A CA 1
ATOM 722 C C . SER A 1 95 ? 28.786 5.835 -40.740 1.00 57.25 95 SER A C 1
ATOM 724 O O . SER A 1 95 ? 28.459 7.008 -40.927 1.00 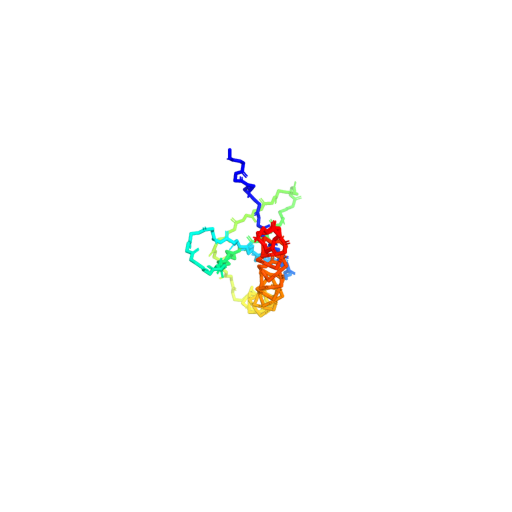57.25 95 SER A O 1
ATOM 726 N N . ARG A 1 96 ? 30.062 5.448 -40.684 1.00 49.75 96 ARG A N 1
ATOM 727 C CA . ARG A 1 96 ? 31.161 6.210 -41.287 1.00 49.75 96 ARG A CA 1
ATOM 728 C C . ARG A 1 96 ? 32.355 5.329 -41.607 1.00 49.75 96 ARG A C 1
ATOM 730 O O . ARG A 1 96 ? 32.721 4.507 -40.743 1.00 49.75 96 ARG A O 1
#